Protein AF-E2B402-F1 (afdb_monomer_lite)

pLDDT: mean 81.84, std 18.22, range [29.66, 97.56]

Organism: Harpegnathos saltator (NCBI:txid610380)

InterPro domains:
  IPR014030 Beta-ketoacyl synthase-like, N-terminal domain [PF00109] (2-108)
  IPR016039 Thiolase-like [G3DSA:3.40.47.10] (2-112)
  IPR016039 Thiolase-like [SSF53901] (3-105)
  IPR050091 Polyketide and Nonribosomal Peptide Biosynthesis Enzymes [PTHR43775] (2-96)

Radius of gyration: 17.66 Å; chains: 1; bounding box: 42×33×42 Å

Structure (mmCIF, N/CA/C/O backbone):
data_AF-E2B402-F1
#
_entry.id   AF-E2B402-F1
#
loop_
_atom_site.group_PDB
_atom_site.id
_atom_site.type_symbol
_atom_site.label_atom_id
_atom_site.label_alt_id
_atom_site.label_comp_id
_atom_site.label_asym_id
_atom_site.label_entity_id
_atom_site.label_seq_id
_atom_site.pdbx_PDB_ins_code
_atom_site.Cartn_x
_atom_site.Cartn_y
_atom_site.Cartn_z
_atom_site.occupancy
_atom_site.B_iso_or_equiv
_atom_site.auth_seq_id
_atom_site.auth_comp_id
_atom_site.auth_asym_id
_atom_site.auth_atom_id
_atom_site.pdbx_PDB_model_num
ATOM 1 N N . MET A 1 1 ? -5.028 -4.534 -6.485 1.00 78.94 1 MET A N 1
ATOM 2 C CA . MET A 1 1 ? -4.650 -5.947 -6.762 1.00 78.94 1 MET A CA 1
ATOM 3 C C . MET A 1 1 ? -4.982 -6.465 -8.166 1.00 78.94 1 MET A C 1
ATOM 5 O O . MET A 1 1 ? -4.148 -7.169 -8.724 1.00 78.94 1 MET A O 1
ATOM 9 N N . LYS A 1 2 ? -6.135 -6.128 -8.768 1.00 89.38 2 LYS A N 1
ATOM 10 C CA . LYS A 1 2 ? -6.533 -6.648 -10.097 1.00 89.38 2 LYS A CA 1
ATOM 11 C C . LYS A 1 2 ? -5.525 -6.357 -11.220 1.00 89.38 2 LYS A C 1
ATOM 13 O O . LYS A 1 2 ? -5.206 -7.255 -11.985 1.00 89.38 2 LYS A O 1
ATOM 18 N N . GLU A 1 3 ? -4.972 -5.145 -11.255 1.00 92.56 3 GLU A N 1
ATOM 19 C CA . GLU A 1 3 ? -3.969 -4.742 -12.255 1.00 92.56 3 GLU A CA 1
ATOM 20 C C . GLU A 1 3 ? -2.710 -5.624 -12.208 1.00 92.56 3 GLU A C 1
ATOM 22 O O . GLU A 1 3 ? -2.252 -6.120 -13.233 1.00 92.56 3 GLU A O 1
ATOM 27 N N . LEU A 1 4 ? -2.170 -5.887 -11.012 1.00 92.38 4 LEU A N 1
ATOM 28 C CA . LEU A 1 4 ? -1.002 -6.758 -10.859 1.00 92.38 4 LEU A CA 1
ATOM 29 C C . LEU A 1 4 ? -1.302 -8.185 -11.333 1.00 92.38 4 LEU A C 1
ATOM 31 O O . LEU A 1 4 ? -0.486 -8.785 -12.028 1.00 92.38 4 LEU A O 1
ATOM 35 N N . GLN A 1 5 ? -2.470 -8.721 -10.975 1.00 94.44 5 GLN A N 1
ATOM 36 C CA . GLN A 1 5 ? -2.887 -10.057 -11.397 1.00 94.44 5 GLN A CA 1
ATOM 37 C C . GLN A 1 5 ? -2.988 -10.160 -12.924 1.00 94.44 5 GLN A C 1
ATOM 39 O O . GLN A 1 5 ? -2.481 -11.115 -13.508 1.00 94.44 5 GLN A O 1
ATOM 44 N N . GLU A 1 6 ? -3.614 -9.178 -13.567 1.00 96.69 6 GLU A N 1
ATOM 45 C CA . GLU A 1 6 ? -3.739 -9.120 -15.022 1.00 96.69 6 GLU A CA 1
ATOM 46 C C . GLU A 1 6 ? -2.368 -9.037 -15.704 1.00 96.69 6 GLU A C 1
ATOM 48 O O . GLU A 1 6 ? -2.084 -9.810 -16.619 1.00 96.69 6 GLU A O 1
ATOM 53 N N . ASN A 1 7 ? -1.480 -8.174 -15.205 1.00 95.88 7 ASN A N 1
ATOM 54 C CA . ASN A 1 7 ? -0.120 -8.042 -15.721 1.00 95.88 7 ASN A CA 1
ATOM 55 C C . ASN A 1 7 ? 0.666 -9.358 -15.620 1.00 95.88 7 ASN A C 1
ATOM 57 O O . ASN A 1 7 ? 1.360 -9.732 -16.565 1.00 95.88 7 ASN A O 1
ATOM 61 N N . LEU A 1 8 ? 0.518 -10.101 -14.518 1.00 96.12 8 LEU A N 1
ATOM 62 C CA . LEU A 1 8 ? 1.153 -11.411 -14.352 1.00 96.12 8 LEU A CA 1
ATOM 63 C C . LEU A 1 8 ? 0.588 -12.457 -15.322 1.00 96.12 8 LEU A C 1
ATOM 65 O O . LEU A 1 8 ? 1.361 -13.177 -15.956 1.00 96.12 8 LEU A O 1
ATOM 69 N N . LEU A 1 9 ? -0.739 -12.527 -15.476 1.00 97.56 9 LEU A N 1
ATOM 70 C CA . LEU A 1 9 ? -1.394 -13.459 -16.404 1.00 97.56 9 LEU A CA 1
ATOM 71 C C . LEU A 1 9 ? -0.988 -13.193 -17.859 1.00 97.56 9 LEU A C 1
ATOM 73 O O . LEU A 1 9 ? -0.752 -14.132 -18.620 1.00 97.56 9 LEU A O 1
ATOM 77 N N . ASN A 1 10 ? -0.832 -11.918 -18.212 1.00 97.38 10 ASN A N 1
ATOM 78 C CA . ASN A 1 10 ? -0.426 -11.474 -19.541 1.00 97.38 10 ASN A CA 1
ATOM 79 C C . ASN A 1 10 ? 1.101 -11.423 -19.733 1.00 97.38 10 ASN A C 1
ATOM 81 O O . ASN A 1 10 ? 1.561 -11.058 -20.814 1.00 97.38 10 ASN A O 1
ATOM 85 N N . LYS A 1 11 ? 1.895 -11.812 -18.721 1.00 96.19 11 LYS A N 1
ATOM 86 C CA . LYS A 1 11 ? 3.371 -11.786 -18.738 1.00 96.19 11 LYS A CA 1
ATOM 87 C C . LYS A 1 11 ? 3.944 -10.409 -19.104 1.00 96.19 11 LYS A C 1
ATOM 89 O O . LYS A 1 11 ? 4.956 -10.313 -19.798 1.00 96.19 11 LYS A O 1
ATOM 94 N N . VAL A 1 12 ? 3.284 -9.349 -18.647 1.00 96.56 12 VAL A N 1
ATOM 95 C CA . VAL A 1 12 ? 3.710 -7.966 -18.866 1.00 96.56 12 VAL A CA 1
ATOM 96 C C . VAL A 1 12 ? 4.931 -7.679 -17.999 1.00 96.56 12 VAL A C 1
ATOM 98 O O . VAL A 1 12 ? 4.901 -7.860 -16.781 1.00 96.56 12 VAL A O 1
ATOM 101 N N . ASP A 1 13 ? 6.006 -7.207 -18.626 1.00 94.12 13 ASP A N 1
ATOM 102 C CA . ASP A 1 13 ? 7.185 -6.731 -17.909 1.00 94.12 13 ASP A CA 1
ATOM 103 C C . ASP A 1 13 ? 6.941 -5.307 -17.384 1.00 94.12 13 ASP A C 1
ATOM 105 O O . ASP A 1 13 ? 6.823 -4.353 -18.153 1.00 94.12 13 ASP A O 1
ATOM 109 N N . LEU A 1 14 ? 6.869 -5.176 -16.058 1.00 93.56 14 LEU A N 1
ATOM 110 C CA . LEU A 1 14 ? 6.639 -3.910 -15.354 1.00 93.56 14 LEU A CA 1
ATOM 111 C C . LEU A 1 14 ? 7.926 -3.098 -15.114 1.00 93.56 14 LEU A C 1
ATOM 113 O O . LEU A 1 14 ? 7.879 -2.014 -14.527 1.00 93.56 14 LEU A O 1
ATOM 117 N N . GLY A 1 15 ? 9.083 -3.608 -15.543 1.00 92.50 15 GLY A N 1
ATOM 118 C CA . GLY A 1 15 ? 10.343 -2.879 -15.526 1.00 92.50 15 GLY A CA 1
ATOM 119 C C . GLY A 1 15 ? 10.311 -1.690 -16.485 1.00 92.50 15 GLY A C 1
ATOM 120 O O . GLY A 1 15 ? 9.925 -1.817 -17.647 1.00 92.50 15 GLY A O 1
ATOM 121 N N . SER A 1 16 ? 10.762 -0.530 -16.015 1.00 89.38 16 SER A N 1
ATOM 122 C CA . SER A 1 16 ? 10.842 0.688 -16.827 1.00 89.38 16 SER A CA 1
ATOM 123 C C . SER A 1 16 ? 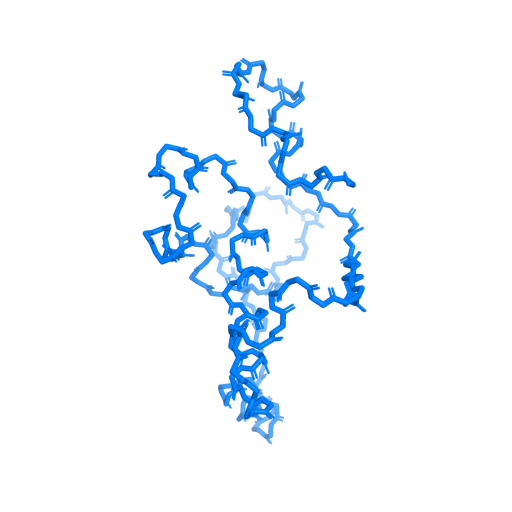12.197 1.372 -16.665 1.00 89.38 16 SER A C 1
ATOM 125 O O . SER A 1 16 ? 12.763 1.378 -15.570 1.00 89.38 16 SER A O 1
ATOM 127 N N . ASP A 1 17 ? 12.676 1.989 -17.741 1.00 88.38 17 ASP A N 1
ATOM 128 C CA . ASP A 1 17 ? 13.882 2.820 -17.842 1.00 88.38 17 ASP A CA 1
ATOM 129 C C . ASP A 1 17 ? 13.597 4.330 -17.749 1.00 88.38 17 ASP A C 1
ATOM 131 O O . ASP A 1 17 ? 14.483 5.161 -17.958 1.00 88.38 17 ASP A O 1
ATOM 135 N N . ASP A 1 18 ? 12.360 4.692 -17.386 1.00 87.38 18 ASP A N 1
ATOM 136 C CA . ASP A 1 18 ? 11.974 6.085 -17.175 1.00 87.38 18 ASP A CA 1
ATOM 137 C C . ASP A 1 18 ? 12.718 6.751 -16.000 1.00 87.38 18 ASP A C 1
ATOM 139 O O . ASP A 1 18 ? 13.161 6.103 -15.046 1.00 87.38 18 ASP A O 1
ATOM 143 N N . ASN A 1 19 ? 12.752 8.083 -16.027 1.00 86.00 19 ASN A N 1
ATOM 144 C CA . ASN A 1 19 ? 13.412 8.902 -15.013 1.00 86.00 19 ASN A CA 1
ATOM 145 C C . ASN A 1 19 ? 12.489 9.274 -13.829 1.00 86.00 19 ASN A C 1
ATOM 147 O O . ASN A 1 19 ? 12.695 10.309 -13.199 1.00 86.00 19 ASN A O 1
ATOM 151 N N . ARG A 1 20 ? 11.440 8.489 -13.510 1.00 84.81 20 ARG A N 1
ATOM 152 C CA . ARG A 1 20 ? 10.471 8.859 -12.446 1.00 84.81 20 ARG A CA 1
ATOM 153 C C . ARG A 1 20 ? 11.082 8.957 -11.049 1.00 84.81 20 ARG A C 1
ATOM 155 O O . ARG A 1 20 ? 10.482 9.566 -10.169 1.00 84.81 20 ARG A O 1
ATOM 162 N N . ARG A 1 21 ? 12.223 8.305 -10.814 1.00 82.62 21 ARG A N 1
ATOM 163 C CA . ARG A 1 21 ? 12.898 8.292 -9.507 1.00 82.62 21 ARG A CA 1
ATOM 164 C C . ARG A 1 21 ? 14.195 9.095 -9.506 1.00 82.62 21 ARG A C 1
ATOM 166 O O . ARG A 1 21 ? 14.438 9.837 -8.564 1.00 82.62 21 ARG A O 1
ATOM 173 N N . TRP A 1 22 ? 14.997 8.968 -10.553 1.00 79.12 22 TRP A N 1
ATOM 174 C CA . TRP A 1 22 ? 16.216 9.737 -10.781 1.00 79.12 22 TRP A CA 1
ATOM 175 C C . TRP A 1 22 ? 16.424 9.881 -12.283 1.00 79.12 22 TRP A C 1
ATOM 177 O O . TRP A 1 22 ? 15.943 9.060 -13.061 1.00 79.12 22 TRP A O 1
ATOM 187 N N . SER A 1 23 ? 17.146 10.917 -12.698 1.00 72.44 23 SER A N 1
ATOM 188 C CA . SER A 1 23 ? 17.694 10.973 -14.049 1.00 72.44 23 SER A CA 1
ATOM 189 C C . SER A 1 23 ? 18.782 9.905 -14.204 1.00 72.44 23 SER A C 1
ATOM 191 O O . SER A 1 23 ? 19.513 9.628 -13.252 1.00 72.44 23 SER A O 1
ATOM 193 N N . ASN A 1 24 ? 18.898 9.300 -15.390 1.00 64.75 24 ASN A N 1
ATOM 194 C CA . ASN A 1 24 ? 19.935 8.320 -15.755 1.0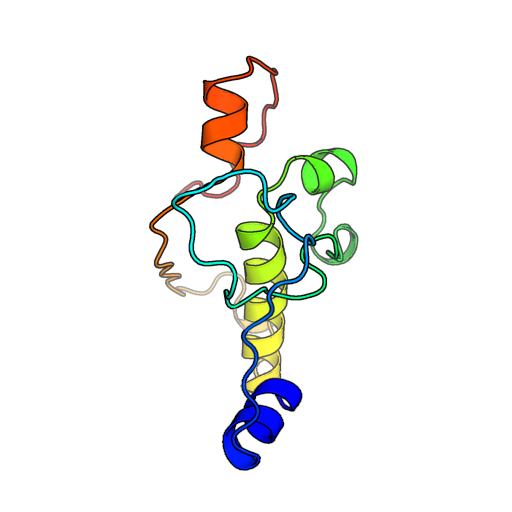0 64.75 24 ASN A CA 1
ATOM 195 C C . ASN A 1 24 ? 21.360 8.928 -15.765 1.00 64.75 24 ASN A C 1
ATOM 197 O O . ASN A 1 24 ? 22.022 8.970 -16.797 1.00 64.75 24 ASN A O 1
ATOM 201 N N . VAL A 1 25 ? 21.823 9.455 -14.628 1.00 61.91 25 VAL A N 1
ATOM 202 C CA . VAL A 1 25 ? 23.136 10.105 -14.463 1.00 61.91 25 VAL A CA 1
ATOM 203 C C . VAL A 1 25 ? 24.155 9.175 -13.795 1.00 61.91 25 VAL A C 1
ATOM 205 O O . VAL A 1 25 ? 25.354 9.431 -13.857 1.00 61.91 25 VAL A O 1
ATOM 208 N N . TYR A 1 26 ? 23.704 8.081 -13.175 1.00 66.19 26 TYR A N 1
ATOM 209 C CA . TYR A 1 26 ? 24.577 7.116 -12.507 1.00 66.19 26 TYR A CA 1
ATOM 210 C C . TYR A 1 26 ? 24.993 6.009 -13.477 1.00 66.19 26 TYR A C 1
ATOM 212 O O . TYR A 1 26 ? 24.212 5.110 -13.774 1.00 66.19 26 TYR A O 1
ATOM 220 N N . TYR A 1 27 ? 26.235 6.093 -13.958 1.00 63.31 27 TYR A N 1
ATOM 221 C CA . TYR A 1 27 ? 26.798 5.217 -14.995 1.00 63.31 27 TYR A CA 1
ATOM 222 C C . TYR A 1 27 ? 26.778 3.718 -14.641 1.00 63.31 27 TYR A C 1
ATOM 224 O O . TYR A 1 27 ? 26.699 2.888 -15.541 1.00 63.31 27 TYR A O 1
ATOM 232 N N . ASP A 1 28 ? 26.791 3.380 -13.348 1.00 79.50 28 ASP A N 1
ATOM 233 C CA . ASP A 1 28 ? 26.858 1.993 -12.866 1.00 79.50 28 ASP A CA 1
ATOM 234 C C . ASP A 1 28 ? 25.495 1.410 -12.452 1.00 79.50 28 ASP A C 1
ATOM 236 O O . ASP A 1 28 ? 25.413 0.250 -12.044 1.00 79.50 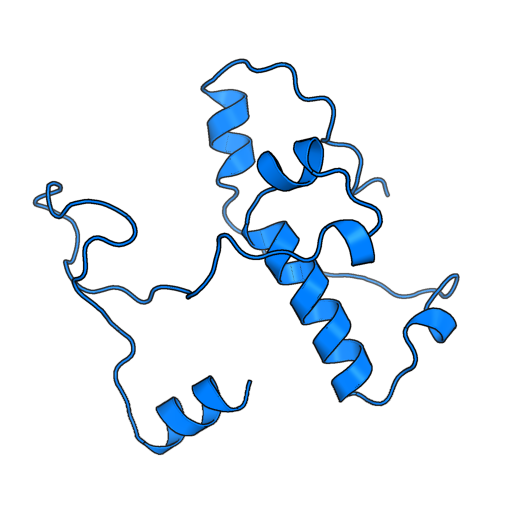28 ASP A O 1
ATOM 240 N N . MET A 1 29 ? 24.406 2.188 -12.526 1.00 78.69 29 MET A N 1
ATOM 241 C CA . MET A 1 29 ? 23.077 1.689 -12.163 1.00 78.69 29 MET A CA 1
ATOM 242 C C . MET A 1 29 ? 22.366 1.058 -13.365 1.00 78.69 29 MET A C 1
ATOM 244 O O . MET A 1 29 ? 22.325 1.655 -14.442 1.00 78.69 29 MET A O 1
ATOM 248 N N . PRO A 1 30 ? 21.725 -0.114 -13.190 1.00 83.50 30 PRO A N 1
ATOM 249 C CA . PRO A 1 30 ? 20.852 -0.671 -14.212 1.00 83.50 30 PRO A CA 1
ATOM 250 C C . PRO A 1 30 ? 19.751 0.326 -14.585 1.00 83.50 30 PRO A C 1
ATOM 252 O O . PRO A 1 30 ? 19.047 0.839 -13.714 1.00 83.50 30 PRO A O 1
ATOM 255 N N . ALA A 1 31 ? 19.576 0.566 -15.886 1.00 82.69 31 ALA A N 1
ATOM 256 C CA . ALA A 1 31 ? 18.563 1.498 -16.376 1.00 82.69 31 ALA A CA 1
ATOM 257 C C . ALA A 1 31 ? 17.132 1.024 -16.059 1.00 82.69 31 ALA A C 1
ATOM 259 O O . ALA A 1 31 ? 16.269 1.834 -15.741 1.00 82.69 31 ALA A O 1
ATOM 260 N N . ARG A 1 32 ? 16.869 -0.292 -16.106 1.00 87.88 32 ARG A N 1
ATOM 261 C CA . ARG A 1 32 ? 15.540 -0.869 -15.838 1.00 87.88 32 ARG A CA 1
ATOM 262 C C . ARG A 1 32 ? 15.349 -1.212 -14.367 1.00 87.88 32 ARG A C 1
ATOM 264 O O . ARG A 1 32 ? 16.165 -1.908 -13.770 1.00 87.88 32 ARG A O 1
ATOM 271 N N . MET A 1 33 ? 14.198 -0.821 -13.827 1.00 89.56 33 MET A N 1
ATOM 272 C CA . MET A 1 33 ? 13.755 -1.204 -12.484 1.00 89.56 33 MET A CA 1
ATOM 273 C C . MET A 1 33 ? 12.226 -1.239 -12.377 1.00 89.56 33 MET A C 1
ATOM 275 O O . MET A 1 33 ? 11.522 -0.549 -13.121 1.00 89.56 33 MET A O 1
ATOM 279 N N . GLY A 1 34 ? 11.717 -2.000 -11.409 1.00 91.62 34 GLY A N 1
ATOM 280 C CA . GLY A 1 34 ? 10.312 -1.947 -11.013 1.00 91.62 34 GLY A CA 1
ATOM 281 C C . GLY A 1 34 ? 10.027 -0.684 -10.202 1.00 91.62 34 GLY A C 1
ATOM 282 O O . GLY A 1 34 ? 10.746 -0.369 -9.254 1.00 91.62 34 GLY A O 1
ATOM 283 N N . LYS A 1 35 ? 8.981 0.053 -10.577 1.00 91.06 35 LYS A N 1
ATOM 284 C CA . LYS A 1 35 ? 8.584 1.308 -9.929 1.00 91.06 35 LYS A CA 1
ATOM 285 C C . LYS A 1 35 ? 7.124 1.229 -9.520 1.00 91.06 35 LYS A C 1
ATOM 287 O O . LYS A 1 35 ? 6.258 0.983 -10.351 1.00 91.06 35 LYS A O 1
ATOM 292 N N . VAL A 1 36 ? 6.869 1.484 -8.243 1.00 91.75 36 VAL A N 1
ATOM 293 C CA . VAL A 1 36 ? 5.514 1.642 -7.710 1.00 91.75 36 VAL A CA 1
ATOM 294 C C . VAL A 1 36 ? 4.922 2.956 -8.222 1.00 91.75 36 VAL A C 1
ATOM 296 O O . VAL A 1 36 ? 5.604 3.986 -8.235 1.00 91.75 36 VAL A O 1
ATOM 299 N N . ASN A 1 37 ? 3.667 2.910 -8.659 1.00 90.94 37 ASN A N 1
ATOM 300 C CA . ASN A 1 37 ? 2.926 4.072 -9.144 1.00 90.94 37 ASN A CA 1
ATOM 301 C C . ASN A 1 37 ? 2.360 4.888 -7.971 1.00 90.94 37 ASN A C 1
ATOM 303 O O . ASN A 1 37 ? 2.150 4.346 -6.892 1.00 90.94 37 ASN A O 1
ATOM 307 N N . ASN A 1 38 ? 2.081 6.175 -8.201 1.00 90.00 38 ASN A N 1
ATOM 308 C CA . ASN A 1 38 ? 1.287 7.016 -7.294 1.00 90.00 38 ASN A CA 1
ATOM 309 C C . ASN A 1 38 ? 1.793 7.086 -5.840 1.00 90.00 38 ASN A C 1
ATOM 311 O O . ASN A 1 38 ? 1.004 7.228 -4.912 1.00 90.00 38 ASN A O 1
ATOM 315 N N . VAL A 1 39 ? 3.109 7.007 -5.621 1.00 90.00 39 VAL A N 1
ATOM 316 C CA . VAL A 1 39 ? 3.713 7.044 -4.270 1.00 90.00 39 VAL A CA 1
ATOM 317 C C . VAL A 1 39 ? 3.506 8.371 -3.523 1.00 90.00 39 VAL A C 1
ATOM 319 O O . VAL A 1 39 ? 3.778 8.475 -2.326 1.00 90.00 39 VAL A O 1
ATOM 322 N N . ASP A 1 40 ? 3.053 9.400 -4.236 1.00 89.69 40 ASP A N 1
ATOM 323 C CA . ASP A 1 40 ? 2.654 10.707 -3.724 1.00 89.69 40 ASP A CA 1
ATOM 324 C C . ASP A 1 40 ? 1.223 10.735 -3.164 1.00 89.69 40 ASP A C 1
ATOM 326 O O . ASP A 1 40 ? 0.886 11.679 -2.452 1.00 89.69 40 ASP A O 1
ATOM 330 N N . LYS A 1 41 ? 0.386 9.736 -3.473 1.00 93.00 41 LYS A N 1
ATOM 331 C CA . LYS A 1 41 ? -1.020 9.689 -3.051 1.00 93.00 41 LYS A CA 1
ATOM 332 C C . LYS A 1 41 ? -1.160 9.144 -1.636 1.00 93.00 41 LYS A C 1
ATOM 334 O O . LYS A 1 41 ? -0.441 8.224 -1.252 1.00 93.00 41 LYS A O 1
ATOM 339 N N . PHE A 1 42 ? -2.069 9.759 -0.882 1.00 95.00 42 PHE A N 1
ATOM 340 C CA . PHE A 1 42 ? -2.483 9.317 0.443 1.00 95.00 42 PHE A CA 1
ATOM 341 C C . PHE A 1 42 ? -3.764 10.043 0.888 1.00 95.00 42 PHE A C 1
ATOM 343 O O . PHE A 1 42 ? -3.816 11.274 0.805 1.00 95.00 42 PHE A O 1
ATOM 350 N N . ASP A 1 43 ? -4.767 9.323 1.391 1.00 95.19 43 ASP A N 1
ATOM 351 C CA . ASP A 1 43 ? -5.961 9.914 2.018 1.00 95.19 43 ASP A CA 1
ATOM 352 C C . ASP A 1 43 ? -5.712 10.261 3.497 1.00 95.19 43 ASP A C 1
ATOM 354 O O . ASP A 1 43 ? -6.112 9.553 4.421 1.00 95.19 43 ASP A O 1
ATOM 358 N N . ALA A 1 44 ? -5.023 11.378 3.735 1.00 93.69 44 ALA A N 1
ATOM 359 C CA . ALA A 1 44 ? -4.647 11.799 5.085 1.00 93.69 44 ALA A CA 1
ATOM 360 C C . ALA A 1 44 ? -5.854 12.057 6.004 1.00 93.69 44 ALA A C 1
ATOM 362 O O . 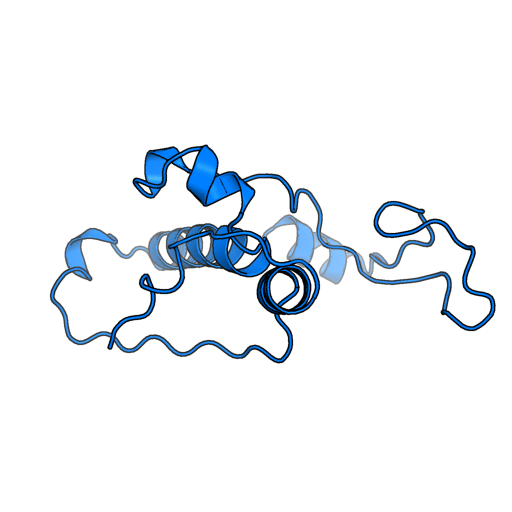ALA A 1 44 ? -5.805 11.729 7.190 1.00 93.69 44 ALA A O 1
ATOM 363 N N . GLN A 1 45 ? -6.949 12.598 5.456 1.00 94.06 45 GLN A N 1
ATOM 364 C CA . GLN A 1 45 ? -8.148 12.913 6.230 1.00 94.06 45 GLN A CA 1
ATOM 365 C C . GLN A 1 45 ? -8.818 11.642 6.753 1.00 94.06 45 GLN A C 1
ATOM 367 O O . GLN A 1 45 ? -9.285 11.626 7.888 1.00 94.06 45 GLN A O 1
ATOM 372 N N . TYR A 1 46 ? -8.846 10.575 5.952 1.00 93.31 46 TYR A N 1
ATOM 373 C CA . TYR A 1 46 ? -9.417 9.301 6.373 1.00 93.31 46 TYR A CA 1
ATOM 374 C C . TYR A 1 46 ? -8.686 8.680 7.578 1.00 93.31 46 TYR A C 1
ATOM 376 O O . TYR A 1 46 ? -9.314 8.049 8.429 1.00 93.31 46 TYR A O 1
ATOM 384 N N . PHE A 1 47 ? -7.367 8.876 7.666 1.00 92.75 47 PHE A N 1
ATOM 385 C CA . PHE A 1 47 ? -6.528 8.359 8.753 1.00 92.75 47 PHE A CA 1
ATOM 386 C C . PHE A 1 47 ? -6.322 9.348 9.910 1.00 92.75 47 PHE A C 1
ATOM 388 O O . PHE A 1 47 ? -5.494 9.079 10.777 1.00 92.75 47 PHE A O 1
ATOM 395 N N . ASP A 1 48 ? -7.058 10.465 9.941 1.00 93.31 48 ASP A N 1
ATOM 396 C CA . ASP A 1 48 ? -6.912 11.528 10.947 1.00 93.31 48 ASP A CA 1
ATOM 397 C C . ASP A 1 48 ? -5.472 12.096 11.034 1.00 93.31 48 ASP A C 1
ATOM 399 O O . ASP A 1 48 ? -5.006 12.490 12.103 1.00 93.31 48 ASP A O 1
ATOM 403 N N . ILE A 1 49 ? -4.756 12.153 9.901 1.00 90.88 49 ILE A N 1
ATOM 404 C CA . ILE A 1 49 ? -3.392 12.700 9.793 1.00 90.88 49 ILE A CA 1
ATOM 405 C C . ILE A 1 49 ? -3.453 14.103 9.181 1.00 90.88 49 ILE A C 1
ATOM 407 O O . ILE A 1 49 ? -4.108 14.323 8.159 1.00 90.88 49 ILE A O 1
ATOM 411 N N . SER A 1 50 ? -2.751 15.073 9.776 1.00 91.38 50 SER A N 1
ATOM 412 C CA . SER A 1 50 ? -2.722 16.435 9.231 1.00 91.38 50 SER A CA 1
ATOM 413 C C . SER A 1 50 ? -1.953 16.504 7.898 1.00 91.38 50 SER A C 1
ATOM 415 O O . SER A 1 50 ? -1.046 15.703 7.664 1.00 91.38 50 SER A O 1
ATOM 417 N N . PRO A 1 51 ? -2.242 17.475 7.007 1.00 88.62 51 PRO A N 1
ATOM 418 C CA . PRO A 1 51 ? -1.502 17.620 5.751 1.00 88.62 51 PRO A CA 1
ATOM 419 C C . PRO A 1 51 ? 0.011 17.774 5.956 1.00 88.62 51 PRO A C 1
ATOM 421 O O . PRO A 1 51 ? 0.798 17.201 5.205 1.00 88.62 51 PRO A O 1
ATOM 424 N N . GLU A 1 52 ? 0.425 18.507 6.993 1.00 87.38 52 GLU A N 1
ATOM 425 C CA . GLU A 1 52 ? 1.840 18.709 7.324 1.00 87.38 52 GLU A CA 1
ATOM 426 C C . GLU A 1 52 ? 2.519 17.395 7.728 1.00 87.38 52 GLU A C 1
ATOM 428 O O . GLU A 1 52 ? 3.593 17.073 7.217 1.00 87.38 52 GLU A O 1
ATOM 433 N N . GLU A 1 53 ? 1.867 16.589 8.569 1.00 85.31 53 GLU A N 1
ATOM 434 C CA . GLU A 1 53 ? 2.355 15.260 8.950 1.00 85.31 53 GLU A CA 1
ATOM 435 C C . GLU A 1 53 ? 2.370 14.302 7.754 1.00 85.31 53 GLU A C 1
ATOM 437 O O . GLU A 1 53 ? 3.344 13.578 7.537 1.00 85.31 53 GLU A O 1
ATOM 442 N N . ALA A 1 54 ? 1.334 14.327 6.918 1.00 89.31 54 ALA A N 1
ATOM 443 C CA . ALA A 1 54 ? 1.258 13.503 5.719 1.00 89.31 54 ALA A CA 1
ATOM 444 C C . ALA A 1 54 ? 2.379 13.825 4.716 1.00 89.31 54 ALA A C 1
ATOM 446 O O . ALA A 1 54 ? 2.853 12.920 4.023 1.00 89.31 54 ALA A O 1
ATOM 447 N N . HIS A 1 55 ? 2.828 15.084 4.641 1.00 87.06 55 HIS A N 1
ATOM 448 C CA . HIS A 1 55 ? 3.924 15.505 3.765 1.00 87.06 55 HIS A CA 1
ATOM 449 C C . HIS A 1 55 ? 5.290 14.964 4.191 1.00 87.06 55 HIS A C 1
ATOM 451 O O . HIS A 1 55 ? 6.117 14.667 3.330 1.00 87.06 55 HIS A O 1
ATOM 457 N N . VAL A 1 56 ? 5.525 14.822 5.495 1.00 85.44 56 VAL A N 1
ATOM 458 C CA . VAL A 1 56 ? 6.796 14.323 6.052 1.00 85.44 56 VAL A CA 1
ATOM 459 C C . VAL A 1 56 ? 6.781 12.815 6.315 1.00 85.44 56 VAL A C 1
ATOM 461 O O . VAL A 1 56 ? 7.833 12.217 6.534 1.00 85.44 56 VAL A O 1
ATOM 464 N N . THR A 1 57 ? 5.608 12.181 6.277 1.00 85.31 57 THR A N 1
ATOM 465 C CA . THR A 1 57 ? 5.461 10.735 6.477 1.00 85.31 57 THR A CA 1
ATOM 466 C C . THR A 1 57 ? 6.082 9.952 5.319 1.00 85.31 57 THR A C 1
ATOM 468 O O . THR A 1 57 ? 5.868 10.265 4.146 1.00 85.31 57 THR A O 1
ATOM 471 N N . ASP A 1 58 ? 6.831 8.894 5.650 1.00 87.00 58 ASP A N 1
ATOM 472 C CA . ASP A 1 58 ? 7.444 7.999 4.662 1.00 87.00 58 ASP A CA 1
ATOM 473 C C . ASP A 1 58 ? 6.378 7.422 3.709 1.00 87.00 58 ASP A C 1
ATOM 475 O O . ASP A 1 58 ? 5.371 6.881 4.183 1.00 87.00 58 ASP A O 1
ATOM 479 N N . PRO A 1 59 ? 6.574 7.498 2.375 1.00 89.88 59 PRO A N 1
ATOM 480 C CA . PRO A 1 59 ? 5.622 6.961 1.409 1.00 89.88 59 PRO A CA 1
ATOM 481 C C . PRO A 1 59 ? 5.259 5.492 1.651 1.00 89.88 59 PRO A C 1
ATOM 483 O O . PRO A 1 59 ? 4.112 5.117 1.426 1.00 89.88 59 PRO A O 1
ATOM 486 N N . MET A 1 60 ? 6.191 4.669 2.152 1.00 89.81 60 MET A N 1
ATOM 487 C CA . MET A 1 60 ? 5.904 3.268 2.472 1.00 89.81 60 MET A CA 1
ATOM 488 C C . MET A 1 60 ? 4.906 3.143 3.623 1.00 89.81 60 MET A C 1
ATOM 490 O O . MET A 1 60 ? 4.043 2.274 3.576 1.00 89.81 60 MET A O 1
ATOM 494 N N . CYS A 1 61 ? 4.981 4.022 4.626 1.00 90.62 61 CYS A N 1
ATOM 495 C CA . CYS A 1 61 ? 4.032 4.042 5.738 1.00 90.62 61 CYS A CA 1
ATOM 496 C C . CYS A 1 61 ? 2.628 4.450 5.262 1.00 90.62 61 CYS A C 1
ATOM 498 O O . CYS A 1 61 ? 1.651 3.773 5.575 1.00 90.62 61 CYS A O 1
ATOM 500 N N . ARG A 1 62 ? 2.534 5.497 4.430 1.00 93.06 62 ARG A N 1
ATOM 501 C CA . ARG A 1 62 ? 1.260 5.962 3.848 1.00 93.06 62 ARG A CA 1
ATOM 502 C C . ARG A 1 62 ? 0.568 4.868 3.040 1.00 93.06 62 ARG A C 1
ATOM 504 O O . ARG A 1 62 ? -0.594 4.554 3.278 1.00 93.06 62 ARG A O 1
ATOM 511 N N . MET A 1 63 ? 1.319 4.229 2.144 1.00 93.25 63 MET A N 1
ATOM 512 C CA . MET A 1 63 ? 0.815 3.107 1.358 1.00 93.25 63 MET A CA 1
ATOM 513 C C . MET A 1 63 ? 0.406 1.927 2.241 1.00 93.25 63 MET A C 1
ATOM 515 O O . MET A 1 63 ? -0.631 1.318 1.997 1.00 93.25 63 MET A O 1
ATOM 519 N N . LEU A 1 64 ? 1.198 1.597 3.265 1.00 94.00 64 LEU A N 1
ATOM 520 C CA . LEU A 1 64 ? 0.902 0.485 4.165 1.00 94.00 64 LEU A CA 1
ATOM 521 C C . LEU A 1 64 ? -0.439 0.676 4.884 1.00 94.00 64 LEU A C 1
ATOM 523 O O . LEU A 1 64 ? -1.188 -0.292 5.006 1.00 94.00 64 LEU A O 1
ATOM 527 N N . LEU A 1 65 ? -0.756 1.896 5.327 1.00 94.69 65 LEU A N 1
ATOM 528 C CA . LEU A 1 65 ? -2.035 2.210 5.971 1.00 94.69 65 LEU A CA 1
ATOM 529 C C . LEU A 1 65 ? -3.222 1.923 5.042 1.00 94.69 65 LEU A C 1
ATOM 531 O O . LEU A 1 65 ? -4.142 1.199 5.427 1.00 94.69 65 LEU A O 1
ATOM 535 N N . GLU A 1 66 ? -3.168 2.421 3.806 1.00 95.00 66 GLU A N 1
ATOM 536 C CA . GLU A 1 66 ? -4.215 2.196 2.801 1.00 95.00 66 GLU A CA 1
ATOM 537 C C . GLU A 1 66 ? -4.354 0.714 2.446 1.00 95.00 66 GLU A C 1
ATOM 539 O O . GLU A 1 66 ? -5.444 0.155 2.536 1.00 95.00 66 GLU A O 1
ATOM 544 N N . HIS A 1 67 ? -3.247 0.035 2.137 1.00 94.44 67 HIS A N 1
ATOM 545 C CA . HIS A 1 67 ? -3.283 -1.369 1.716 1.00 94.44 67 HIS A CA 1
ATOM 546 C C . HIS A 1 67 ? -3.704 -2.306 2.855 1.00 94.44 67 HIS A C 1
ATOM 548 O O . HIS A 1 67 ? -4.350 -3.322 2.610 1.00 94.44 67 HIS A O 1
ATOM 554 N N . THR A 1 68 ? -3.376 -1.971 4.107 1.00 94.88 68 THR A N 1
ATOM 555 C CA . THR A 1 68 ? -3.862 -2.722 5.275 1.00 94.88 68 THR A CA 1
ATOM 556 C C . THR A 1 68 ? -5.373 -2.573 5.410 1.00 94.88 68 THR A C 1
ATOM 558 O O . THR A 1 68 ? -6.071 -3.558 5.642 1.00 94.88 68 THR A O 1
ATOM 561 N N . TYR A 1 69 ? -5.893 -1.357 5.231 1.00 94.69 69 TYR A N 1
ATOM 562 C CA . TYR A 1 69 ? -7.329 -1.107 5.263 1.00 94.69 69 TYR A CA 1
ATOM 563 C C . TYR A 1 69 ? -8.066 -1.843 4.134 1.00 94.69 69 TYR A C 1
ATOM 565 O O . TYR A 1 69 ? -9.056 -2.531 4.393 1.00 94.69 69 TYR A O 1
ATOM 573 N N . GLU A 1 70 ? -7.548 -1.767 2.905 1.00 94.94 70 GLU A N 1
ATOM 574 C CA . GLU A 1 70 ? -8.072 -2.507 1.754 1.00 94.94 70 GLU A CA 1
ATOM 575 C C . GLU A 1 70 ? -8.083 -4.017 2.008 1.00 94.94 70 GLU A C 1
ATOM 577 O O . GLU A 1 70 ? -9.092 -4.665 1.748 1.00 94.94 70 GLU A O 1
ATOM 582 N N . ALA A 1 71 ? -7.005 -4.576 2.567 1.00 95.31 71 ALA A N 1
ATOM 583 C CA . ALA A 1 71 ? -6.909 -6.004 2.865 1.00 95.31 71 ALA A CA 1
ATOM 584 C C . ALA A 1 71 ? -7.931 -6.465 3.917 1.00 95.31 71 ALA A C 1
ATOM 586 O O . ALA A 1 71 ? -8.487 -7.557 3.802 1.00 95.31 71 ALA A O 1
ATOM 587 N N . ILE A 1 72 ? -8.211 -5.638 4.932 1.00 95.19 72 ILE A N 1
ATOM 588 C CA . ILE A 1 72 ? -9.237 -5.939 5.941 1.00 95.19 72 ILE A CA 1
ATOM 589 C C . ILE A 1 72 ? -10.627 -5.987 5.292 1.00 95.19 72 ILE A C 1
ATOM 591 O O . ILE A 1 72 ? -11.391 -6.921 5.545 1.00 95.19 72 ILE A O 1
ATOM 595 N N . ILE A 1 73 ? -10.946 -5.014 4.432 1.00 95.19 73 ILE A N 1
ATOM 596 C CA . ILE A 1 73 ? -12.229 -4.981 3.715 1.00 95.19 73 ILE A CA 1
ATOM 597 C C . ILE A 1 73 ? -12.347 -6.139 2.727 1.00 95.19 73 ILE A C 1
ATOM 599 O O . ILE A 1 73 ? -13.407 -6.754 2.644 1.00 95.19 73 ILE A O 1
ATOM 603 N N . ASP A 1 74 ? -11.280 -6.445 1.990 1.00 95.56 74 ASP A N 1
ATOM 604 C CA . ASP A 1 74 ? -11.244 -7.550 1.028 1.00 95.56 74 ASP A CA 1
ATOM 605 C C . ASP A 1 74 ? -11.497 -8.902 1.717 1.00 95.56 74 ASP A C 1
ATOM 607 O O . ASP A 1 74 ? -12.208 -9.753 1.186 1.00 95.56 74 ASP A O 1
ATOM 611 N N . ALA A 1 75 ? -11.034 -9.060 2.962 1.00 95.12 75 ALA A N 1
ATOM 612 C CA . ALA A 1 75 ? -11.347 -10.214 3.806 1.00 95.12 75 ALA A CA 1
ATOM 613 C C . ALA A 1 75 ? -12.810 -10.254 4.308 1.00 95.12 75 ALA A C 1
ATOM 615 O O . ALA A 1 75 ? -13.197 -11.204 4.990 1.00 95.12 75 ALA A O 1
ATOM 616 N N . GLY A 1 76 ? -13.626 -9.239 4.005 1.00 95.94 76 GLY A N 1
ATOM 617 C CA . GLY A 1 76 ? -15.011 -9.115 4.466 1.00 95.94 76 GLY A CA 1
ATOM 618 C C . GLY A 1 76 ? -15.142 -8.737 5.943 1.00 95.94 76 GLY A C 1
ATOM 619 O O . GLY A 1 76 ? -16.212 -8.906 6.526 1.00 95.94 76 GLY A O 1
ATOM 620 N N . VAL A 1 77 ? -14.066 -8.246 6.561 1.00 95.56 77 VAL A N 1
ATOM 621 C CA . VAL A 1 77 ? -14.021 -7.892 7.982 1.00 95.56 77 VAL A CA 1
ATOM 622 C C . VAL A 1 77 ? -14.291 -6.403 8.147 1.00 95.56 77 VAL A C 1
ATOM 624 O O . VAL A 1 77 ? -13.735 -5.572 7.433 1.00 95.56 77 VAL A O 1
ATOM 627 N N . ASN A 1 78 ? -15.119 -6.033 9.126 1.00 93.56 78 ASN A N 1
ATOM 628 C CA . ASN A 1 78 ? -15.317 -4.630 9.462 1.00 93.56 78 ASN A CA 1
ATOM 629 C C . ASN A 1 78 ? -14.139 -4.126 10.322 1.00 93.56 78 ASN A C 1
ATOM 631 O O . ASN A 1 78 ? -13.966 -4.599 11.447 1.00 93.56 78 ASN A O 1
ATOM 635 N N . PRO A 1 79 ? -13.368 -3.113 9.881 1.00 90.44 79 PRO A N 1
ATOM 636 C CA . PRO A 1 79 ? -12.230 -2.585 10.642 1.00 90.44 79 PRO A CA 1
ATOM 637 C C . PRO A 1 79 ? -12.582 -2.121 12.063 1.00 90.44 79 PRO A C 1
ATOM 639 O O . PRO A 1 79 ? -11.728 -2.113 12.949 1.00 90.44 79 PRO A O 1
ATOM 642 N N . LYS A 1 80 ? -13.844 -1.740 12.312 1.00 91.25 80 LYS A N 1
ATOM 643 C CA . LYS A 1 80 ? -14.314 -1.343 13.647 1.00 91.25 80 LYS A CA 1
ATOM 644 C C . LYS A 1 80 ? -14.339 -2.505 14.640 1.00 91.25 80 LYS A C 1
ATOM 646 O O . LYS A 1 80 ? -14.152 -2.260 15.825 1.00 91.25 80 LYS A O 1
ATOM 651 N N . GLU A 1 81 ? -14.532 -3.736 14.175 1.00 92.62 81 GLU A N 1
ATOM 652 C CA . GLU A 1 81 ? -14.567 -4.938 15.022 1.00 92.62 81 GLU A CA 1
ATOM 653 C C . GLU A 1 81 ? -13.177 -5.324 15.531 1.00 92.62 81 GLU A C 1
ATOM 655 O O . GLU A 1 81 ? -13.046 -5.955 16.574 1.00 92.62 81 GLU A O 1
ATOM 660 N N . LEU A 1 82 ? -12.131 -4.902 14.819 1.00 91.19 82 LEU A N 1
ATOM 661 C CA . LEU A 1 82 ? -10.741 -5.159 15.186 1.00 91.19 82 LEU A CA 1
ATOM 662 C C . LEU A 1 82 ? -10.244 -4.208 16.286 1.00 91.19 82 LEU A C 1
ATOM 664 O O . LEU A 1 82 ? -9.299 -4.534 17.009 1.00 91.19 82 LEU A O 1
ATOM 668 N N . ARG A 1 83 ? -10.885 -3.044 16.457 1.00 90.69 83 ARG A N 1
ATOM 669 C CA . ARG A 1 83 ? -10.488 -2.049 17.464 1.00 90.69 83 ARG A CA 1
ATOM 670 C C . ARG A 1 83 ? -10.637 -2.614 18.881 1.00 90.69 83 ARG A C 1
ATOM 672 O O . ARG A 1 83 ? -11.692 -3.112 19.255 1.00 90.69 83 ARG A O 1
ATOM 679 N N . GLY A 1 84 ? -9.579 -2.498 19.685 1.00 91.88 84 GLY A N 1
ATOM 680 C CA . GLY A 1 84 ? -9.562 -2.966 21.079 1.00 91.88 84 GLY A CA 1
ATOM 681 C C . GLY A 1 84 ? -9.399 -4.481 21.249 1.00 91.88 84 GLY A C 1
ATOM 682 O O . GLY A 1 84 ? -9.412 -4.975 22.376 1.00 91.88 84 GLY A O 1
ATOM 683 N N . THR A 1 85 ? -9.225 -5.225 20.156 1.00 94.69 85 THR A N 1
ATOM 684 C CA . THR A 1 85 ? -8.937 -6.662 20.200 1.00 94.69 85 THR A CA 1
ATOM 685 C C . THR A 1 85 ? -7.431 -6.928 20.272 1.00 94.69 85 THR A C 1
ATOM 687 O O . THR A 1 85 ? -6.605 -6.043 20.047 1.00 94.69 85 THR A O 1
ATOM 690 N N . LYS A 1 86 ? -7.048 -8.167 20.598 1.00 94.75 86 LYS A N 1
ATOM 691 C CA . LYS A 1 86 ? -5.641 -8.587 20.680 1.00 94.75 86 LYS A CA 1
ATOM 692 C C . 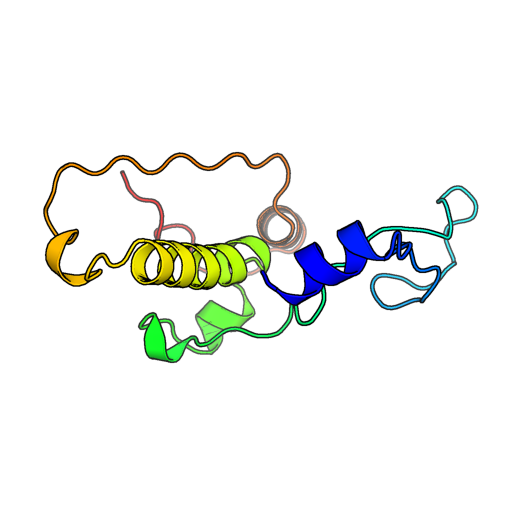LYS A 1 86 ? -5.117 -9.017 19.307 1.00 94.75 86 LYS A C 1
ATOM 694 O O . LYS A 1 86 ? -4.886 -10.203 19.082 1.00 94.75 86 LYS A O 1
ATOM 699 N N . ILE A 1 87 ? -4.953 -8.062 18.396 1.00 93.44 87 ILE A N 1
ATOM 700 C CA . ILE A 1 87 ? -4.380 -8.298 17.063 1.00 93.44 87 ILE A CA 1
ATOM 701 C C . ILE A 1 87 ? -2.913 -7.881 17.053 1.00 93.44 87 ILE A C 1
ATOM 703 O O . ILE A 1 87 ? -2.568 -6.779 17.470 1.00 93.44 87 ILE A O 1
ATOM 707 N N . GLY A 1 88 ? -2.051 -8.775 16.571 1.00 93.50 88 GLY A N 1
ATOM 708 C CA . GLY A 1 88 ? -0.648 -8.469 16.312 1.00 93.50 88 GLY A CA 1
ATOM 709 C C . GLY A 1 88 ? -0.455 -7.906 14.906 1.00 93.50 88 GLY A C 1
ATOM 710 O O . GLY A 1 88 ? -1.090 -8.370 13.961 1.00 93.50 88 GLY A O 1
ATOM 711 N N . VAL A 1 89 ? 0.454 -6.941 14.767 1.00 93.38 89 VAL A N 1
ATOM 712 C CA . VAL A 1 89 ? 0.875 -6.381 13.477 1.00 93.38 89 VAL A CA 1
ATOM 713 C C . VAL A 1 89 ? 2.363 -6.665 13.297 1.00 93.38 89 VAL A C 1
ATOM 715 O O . VAL A 1 89 ? 3.171 -6.320 14.156 1.00 93.38 89 VAL A O 1
ATOM 718 N N . PHE A 1 90 ? 2.725 -7.298 12.182 1.00 94.12 90 PHE A N 1
ATOM 719 C CA . PHE A 1 90 ? 4.109 -7.625 11.841 1.00 94.12 90 PHE A CA 1
ATOM 720 C C . PHE A 1 90 ? 4.451 -6.998 10.491 1.00 94.12 90 PHE A C 1
ATOM 722 O O . PHE A 1 90 ? 3.766 -7.251 9.503 1.00 94.12 90 PHE A O 1
ATOM 729 N N . ILE A 1 91 ? 5.506 -6.181 10.447 1.00 92.75 91 ILE A N 1
ATOM 730 C CA . ILE A 1 91 ? 5.924 -5.445 9.247 1.00 92.75 91 ILE A CA 1
ATOM 731 C C . ILE A 1 91 ? 7.377 -5.798 8.939 1.00 92.75 91 ILE A C 1
ATOM 733 O O . ILE A 1 91 ? 8.262 -5.601 9.770 1.00 92.75 91 ILE A O 1
ATOM 737 N N . GLY A 1 92 ? 7.629 -6.304 7.732 1.00 92.00 92 GLY A N 1
ATOM 738 C CA . GLY A 1 92 ? 8.981 -6.468 7.207 1.00 92.00 92 GLY A CA 1
ATOM 739 C C . GLY A 1 92 ? 9.439 -5.185 6.521 1.00 92.00 92 GLY A C 1
ATOM 740 O O . GLY A 1 92 ? 8.845 -4.782 5.526 1.00 92.00 92 GLY A O 1
ATOM 741 N N . SER A 1 93 ? 10.495 -4.550 7.030 1.00 87.12 93 SER A N 1
ATOM 742 C CA . SER A 1 93 ? 11.116 -3.381 6.402 1.00 87.12 93 SER A CA 1
ATOM 743 C C . SER A 1 93 ? 12.638 -3.469 6.482 1.00 87.12 93 SER A C 1
ATOM 745 O O . SER A 1 93 ? 13.189 -3.901 7.493 1.00 87.12 93 SER A O 1
ATOM 747 N N . CYS A 1 94 ? 13.315 -3.069 5.407 1.00 83.81 94 CYS A N 1
ATOM 748 C CA . CYS A 1 94 ? 14.777 -3.060 5.302 1.00 83.81 94 CYS A CA 1
ATOM 749 C C . CYS A 1 94 ? 15.358 -1.666 5.026 1.00 83.81 94 CYS A C 1
ATOM 751 O O . CYS A 1 94 ? 16.575 -1.499 5.005 1.00 83.81 94 CYS A O 1
ATOM 753 N N . TYR A 1 95 ? 14.506 -0.661 4.815 1.00 76.12 95 TYR A N 1
ATOM 754 C CA . TYR A 1 95 ? 14.918 0.698 4.494 1.00 76.12 95 TYR A CA 1
ATOM 755 C C . TYR A 1 95 ? 13.823 1.681 4.909 1.00 76.12 95 TYR A C 1
ATOM 757 O O . TYR A 1 95 ? 12.640 1.368 4.819 1.00 76.12 95 TYR A O 1
ATOM 765 N N . SER A 1 96 ? 14.210 2.880 5.338 1.00 70.06 96 SER A N 1
ATOM 766 C CA . SER A 1 96 ? 13.300 4.021 5.465 1.00 70.06 96 SER A CA 1
ATOM 767 C C . SER A 1 96 ? 13.960 5.224 4.819 1.00 70.06 96 SER A C 1
ATOM 769 O O . SER A 1 96 ? 15.082 5.598 5.169 1.00 70.06 96 SER A O 1
ATOM 771 N N . HIS A 1 97 ? 13.268 5.821 3.854 1.00 65.75 97 HIS A N 1
ATOM 772 C CA . HIS A 1 97 ? 13.794 6.977 3.146 1.00 65.75 97 HIS A CA 1
ATOM 773 C C . HIS A 1 97 ? 13.739 8.218 4.039 1.00 65.75 97 HIS A C 1
ATOM 775 O O . HIS A 1 97 ? 14.707 8.976 4.118 1.00 65.75 97 HIS A O 1
ATOM 781 N N . THR A 1 98 ? 12.639 8.375 4.778 1.00 63.56 98 THR A N 1
ATOM 782 C CA . THR A 1 98 ? 12.404 9.531 5.647 1.00 63.56 98 THR A CA 1
ATOM 783 C C . THR A 1 98 ? 13.384 9.592 6.815 1.00 63.56 98 THR A C 1
ATOM 785 O O . THR A 1 98 ? 13.922 10.660 7.090 1.00 63.56 98 THR A O 1
ATOM 788 N N . ILE A 1 99 ? 13.694 8.464 7.468 1.00 59.50 99 ILE A N 1
ATOM 789 C CA . ILE A 1 99 ? 14.670 8.443 8.574 1.00 59.50 99 ILE A CA 1
ATOM 790 C C . ILE A 1 99 ? 16.061 8.868 8.090 1.00 59.50 99 ILE A C 1
ATOM 792 O O . ILE A 1 99 ? 16.740 9.620 8.784 1.00 59.50 99 ILE A O 1
ATOM 796 N N . ASN A 1 100 ? 16.467 8.458 6.884 1.00 54.72 100 ASN A N 1
ATOM 797 C CA . ASN A 1 100 ? 17.724 8.920 6.297 1.00 54.72 100 ASN A CA 1
ATOM 798 C C . ASN A 1 100 ? 17.686 10.434 6.044 1.00 54.72 100 ASN A C 1
ATOM 800 O O . ASN A 1 100 ? 18.598 11.141 6.463 1.00 54.72 100 ASN A O 1
ATOM 804 N N . GLN A 1 101 ? 16.620 10.965 5.438 1.00 57.75 101 GLN A N 1
ATOM 805 C CA . GLN A 1 101 ? 16.521 12.411 5.219 1.00 57.75 101 GLN A CA 1
ATOM 806 C C . GLN A 1 101 ? 16.522 13.217 6.528 1.00 57.75 101 GLN A C 1
ATOM 808 O O . GLN A 1 101 ? 17.225 14.217 6.595 1.00 57.75 101 GLN A O 1
ATOM 813 N N . ILE A 1 102 ? 15.828 12.769 7.580 1.00 57.34 102 ILE A N 1
ATOM 814 C CA . ILE A 1 102 ? 15.795 13.452 8.887 1.00 57.34 102 ILE A CA 1
ATOM 815 C C . ILE A 1 102 ? 17.149 13.365 9.614 1.00 57.34 102 ILE A C 1
ATOM 817 O O . ILE A 1 102 ? 17.570 14.339 10.241 1.00 57.34 102 ILE A O 1
ATOM 821 N N . LEU A 1 103 ? 17.857 12.228 9.538 1.00 57.59 103 LEU A N 1
ATOM 822 C CA . LEU A 1 103 ? 19.192 12.104 10.138 1.00 57.59 103 LEU A CA 1
ATOM 823 C C . LEU A 1 103 ? 20.226 12.995 9.435 1.00 57.59 103 LEU A C 1
ATOM 825 O O . LEU A 1 103 ? 21.074 13.582 10.107 1.00 57.59 103 LEU A O 1
ATOM 829 N N . TYR A 1 104 ? 20.173 13.088 8.104 1.00 53.19 104 TYR A N 1
ATOM 830 C CA . TYR A 1 104 ? 21.156 13.843 7.320 1.00 53.19 104 TYR A CA 1
ATOM 831 C C . TYR A 1 104 ? 20.805 15.332 7.174 1.00 53.19 104 TYR A C 1
ATOM 833 O O . TYR A 1 104 ? 21.706 16.170 7.122 1.00 53.19 104 TYR A O 1
ATOM 841 N N . HIS A 1 105 ? 19.522 15.690 7.188 1.00 52.72 105 HIS A N 1
ATOM 842 C CA . HIS A 1 105 ? 19.039 17.065 7.198 1.00 52.72 105 HIS A CA 1
ATOM 843 C C . HIS A 1 105 ? 18.284 17.314 8.502 1.00 52.72 105 HIS A C 1
ATOM 845 O O . HIS A 1 105 ? 17.106 16.994 8.616 1.00 52.72 105 HIS A O 1
ATOM 851 N N . LYS A 1 106 ? 18.968 17.907 9.495 1.00 43.94 106 LYS A N 1
ATOM 852 C CA . LYS A 1 106 ? 18.358 18.440 10.727 1.00 43.94 106 LYS A CA 1
ATOM 853 C C . LYS A 1 106 ? 17.089 19.223 10.376 1.00 43.94 106 LYS A C 1
ATOM 855 O O . LYS A 1 106 ? 17.160 20.386 9.984 1.00 43.94 106 LYS A O 1
ATOM 860 N N . THR A 1 107 ? 15.924 18.619 10.537 1.00 39.72 107 THR A N 1
ATOM 861 C CA . THR A 1 107 ? 14.656 19.340 10.528 1.00 39.72 107 THR A CA 1
ATOM 862 C C . THR A 1 107 ? 13.820 18.780 11.661 1.00 39.72 107 THR A C 1
ATOM 864 O O . THR A 1 107 ? 13.604 17.579 11.787 1.00 39.72 107 THR A O 1
ATOM 867 N N . GLN A 1 108 ? 13.472 19.682 12.566 1.00 40.47 108 GLN A N 1
ATOM 868 C CA . GLN A 1 108 ? 12.796 19.440 13.826 1.00 40.47 108 GLN A CA 1
ATOM 869 C C . GLN A 1 108 ? 11.348 19.036 13.528 1.00 40.47 108 GLN A C 1
ATOM 871 O O . GLN A 1 108 ? 10.468 19.884 13.472 1.00 40.47 108 GLN A O 1
ATOM 876 N N . VAL A 1 109 ? 11.113 17.749 13.270 1.00 42.12 109 VAL A N 1
ATOM 877 C CA . VAL A 1 109 ? 9.768 17.217 13.035 1.00 42.12 109 VAL A CA 1
ATOM 878 C C . VAL A 1 109 ? 9.474 16.160 14.086 1.00 42.12 109 VAL A C 1
ATOM 880 O O . VAL A 1 109 ? 10.055 15.077 14.123 1.00 42.12 109 VAL A O 1
ATOM 883 N N . GLN A 1 110 ? 8.567 16.521 14.980 1.00 37.78 110 GLN A N 1
ATOM 884 C CA . GLN A 1 110 ? 8.120 15.723 16.106 1.00 37.78 110 GLN A CA 1
ATOM 885 C C . GLN A 1 110 ? 7.017 14.763 15.642 1.00 37.78 110 GLN A C 1
ATOM 887 O O . GLN A 1 110 ? 5.861 14.944 15.981 1.00 37.78 110 GLN A O 1
ATOM 892 N N . CYS A 1 111 ? 7.357 13.759 14.828 1.00 36.84 111 CYS A N 1
ATOM 893 C CA . CYS A 1 111 ? 6.395 12.728 14.406 1.00 36.84 111 CYS A CA 1
ATOM 894 C C . CYS A 1 111 ? 7.012 11.316 14.399 1.00 36.84 111 CYS A C 1
ATOM 896 O O . CYS A 1 111 ? 6.754 10.496 13.526 1.00 36.84 111 CYS A O 1
ATOM 898 N N . LEU A 1 112 ? 7.860 11.014 15.391 1.00 41.41 112 LEU A N 1
ATOM 899 C CA . LEU A 1 112 ? 8.393 9.662 15.621 1.00 41.41 112 LEU A CA 1
ATOM 900 C C . LEU A 1 112 ? 7.686 8.951 16.791 1.00 41.41 112 LEU A C 1
ATOM 902 O O . LEU A 1 112 ? 8.321 8.227 17.552 1.00 41.41 112 LEU A O 1
ATOM 906 N N . MET A 1 113 ? 6.382 9.183 16.977 1.00 37.31 113 MET A N 1
ATOM 907 C CA . MET A 1 113 ? 5.611 8.574 18.073 1.00 37.31 113 MET A CA 1
ATOM 908 C C . MET A 1 113 ? 4.300 7.899 17.633 1.00 37.31 113 MET A C 1
ATOM 910 O O . MET A 1 113 ? 3.391 7.761 18.438 1.00 37.31 113 MET A O 1
ATOM 914 N N . MET A 1 114 ? 4.188 7.430 16.383 1.00 40.38 114 MET A N 1
ATOM 915 C CA . MET A 1 114 ? 3.015 6.642 15.943 1.00 40.38 114 MET A CA 1
ATOM 916 C C . MET A 1 114 ? 3.214 5.121 15.922 1.00 40.38 114 MET A C 1
ATOM 918 O O . MET A 1 114 ? 2.291 4.387 15.589 1.00 40.38 114 MET A O 1
ATOM 922 N N . LEU A 1 115 ? 4.376 4.623 16.348 1.00 37.09 115 LEU A N 1
ATOM 923 C CA . LEU A 1 115 ? 4.559 3.205 16.681 1.00 37.09 115 LEU A CA 1
ATOM 924 C C . LEU A 1 115 ? 5.106 3.081 18.103 1.00 37.09 115 LEU A C 1
ATOM 926 O O . LEU A 1 115 ? 6.161 2.499 18.350 1.00 37.09 115 LEU A O 1
ATOM 930 N N . GLY A 1 116 ? 4.375 3.703 19.030 1.00 29.66 116 GLY A N 1
ATOM 931 C CA . GLY A 1 116 ? 4.432 3.337 20.434 1.00 29.66 116 GLY A CA 1
ATOM 932 C C . GLY A 1 116 ? 3.860 1.933 20.598 1.00 29.66 116 GLY A C 1
ATOM 933 O O . GLY A 1 116 ? 2.777 1.631 20.099 1.00 29.66 116 GLY A O 1
ATOM 934 N N . ILE A 1 117 ? 4.649 1.089 21.250 1.00 37.09 117 ILE A N 1
ATOM 935 C CA . ILE A 1 117 ? 4.195 -0.125 21.931 1.00 37.09 117 ILE A CA 1
ATOM 936 C C . ILE A 1 117 ? 3.057 0.238 22.893 1.00 37.09 117 ILE A C 1
ATOM 938 O O . ILE A 1 117 ? 3.156 1.329 23.505 1.00 37.09 117 ILE A O 1
#

Foldseek 3Di:
DVVVVVCVVVVPDQ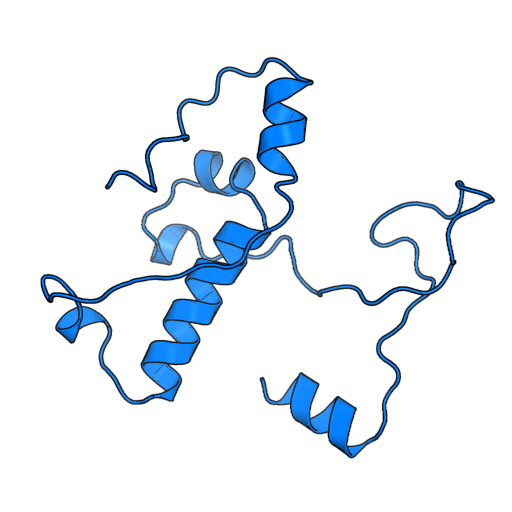WDLDQPPHPPPDPPDDSTDHDDPPLVDAPCVVVVHDPVRSVLDFSVVRVCVVVVVVVCVVVVHDPVVCPPDPDDDDDDDDDTPSVVCCVVDVDDDPDPPPPDD

Sequence (117 aa):
MKELQENLLNKVDLGSDDNRRWSNVYYDMPARMGKVNNVDKFDAQYFDISPEEAHVTDPMCRMLLEHTYEAIIDAGVNPKELRGTKIGVFIGSCYSHTINQILYHKTQVQCLMMLGI

Secondary structure (DSSP, 8-state):
-HHHHHHHHTT---EE--SSSS-S--TTS-S-EE--S-TT---TTTTT--HHHHHHS-HHHHHHHHHHHHHHHHTT--HHHHTTS--------S--HHHHHHHHS--------SS--